Protein AF-A0A9P9SRH3-F1 (afdb_monomer)

Radius of gyration: 18.15 Å; Cα contacts (8 Å, |Δi|>4): 237; chains: 1; bounding box: 45×44×41 Å

Foldseek 3Di:
DAPDDPWDFDPDDDDDDDPVRVVVQQVVDPVDDDDQWGWGDDPFKIKIKHLDCVVVLVLRVQVCCVVQFPQDDWAWGTWHWDQDPPPRRIMIMTITGDDDDDDDDPVNLVVDDPVVVVVVVVVVVVNVVRVVPRDADVVHWADGPPFWADQQPPPVDPHPDRDGHGRGGD

Solvent-accessible surface area (backbone atoms only — not comparable to full-atom values): 10232 Å² total; per-residue (Å²): 123,59,87,71,70,74,71,37,66,45,97,73,64,75,88,77,80,51,70,69,55,49,57,51,35,50,74,72,36,81,71,64,82,88,73,91,54,51,39,27,70,58,90,65,30,30,38,39,39,25,73,55,57,64,58,50,35,50,52,47,50,46,54,48,38,62,75,67,44,84,39,89,67,66,51,69,34,35,35,40,76,47,60,37,93,87,78,63,48,66,26,38,38,40,34,25,46,49,79,88,77,79,83,88,42,73,68,57,58,67,70,45,52,75,65,55,46,50,53,51,53,50,54,53,50,49,44,53,49,41,58,70,62,48,75,80,58,87,77,58,53,52,55,43,82,92,76,29,32,39,62,50,84,45,83,92,48,97,58,94,55,98,50,70,46,63,43,41,78,112

Secondary structure (DSSP, 8-state):
-----SSEE-SS-SPPPPHHHHHHHHHH-TT--SSSSEEEEETTEEEEEESSTHHHHHHHHHHHHHHH-----PPEEEEEEEE-TTT--EEEEEEEE---S----HHHHHHS-HHHHHHHHHHHHHHHHHHHTSPPPSS-EESBGGGBPBPTT-TTS---SSS-B-PEE-

Structure (mmCIF, N/CA/C/O backbone):
data_AF-A0A9P9SRH3-F1
#
_entry.id   AF-A0A9P9SRH3-F1
#
loop_
_atom_site.group_PDB
_atom_site.id
_atom_site.type_symbol
_atom_site.label_atom_id
_atom_site.label_alt_id
_atom_site.label_comp_id
_atom_site.label_asym_id
_atom_site.label_entity_id
_atom_site.label_seq_id
_atom_site.pdbx_PDB_ins_code
_atom_site.Cartn_x
_atom_site.Cartn_y
_atom_site.Cartn_z
_atom_site.occupancy
_atom_site.B_iso_or_equiv
_atom_site.auth_seq_id
_atom_site.auth_comp_id
_atom_site.auth_asym_id
_atom_site.auth_atom_id
_atom_site.pdbx_PDB_model_num
ATOM 1 N N . TRP A 1 1 ? 14.881 -2.849 -6.475 1.00 76.00 1 TRP A N 1
ATOM 2 C CA . TRP A 1 1 ? 13.979 -2.273 -5.459 1.00 76.00 1 TRP A CA 1
ATOM 3 C C . TRP A 1 1 ? 12.591 -2.880 -5.527 1.00 76.00 1 TRP A C 1
ATOM 5 O O . TRP A 1 1 ? 12.091 -3.287 -4.488 1.00 76.00 1 TRP A O 1
ATOM 15 N N . SER A 1 2 ? 12.000 -2.980 -6.713 1.00 86.88 2 SER A N 1
ATOM 16 C CA . SER A 1 2 ? 10.796 -3.766 -6.987 1.00 86.88 2 SER A CA 1
ATOM 17 C C . SER A 1 2 ? 11.038 -4.578 -8.265 1.00 86.88 2 SER A C 1
ATOM 19 O O . SER A 1 2 ? 11.891 -4.191 -9.070 1.00 86.88 2 SER A O 1
ATOM 21 N N . THR A 1 3 ? 10.346 -5.702 -8.425 1.00 91.69 3 THR A N 1
ATOM 22 C CA . THR A 1 3 ? 10.290 -6.499 -9.665 1.00 91.69 3 THR A CA 1
ATOM 23 C C . THR A 1 3 ? 9.035 -6.206 -10.491 1.00 91.69 3 THR A C 1
ATOM 25 O O . THR A 1 3 ? 8.884 -6.735 -11.596 1.00 91.69 3 THR A O 1
ATOM 28 N N . LEU A 1 4 ? 8.161 -5.332 -9.976 1.00 94.00 4 LEU A N 1
ATOM 29 C CA . LEU A 1 4 ? 6.962 -4.861 -10.653 1.00 94.00 4 LEU A CA 1
ATOM 30 C C . LEU A 1 4 ? 7.308 -4.296 -12.036 1.00 94.00 4 LEU A C 1
ATOM 32 O O . LEU A 1 4 ? 8.142 -3.399 -12.170 1.00 94.00 4 LEU A O 1
ATOM 36 N N . GLN A 1 5 ? 6.641 -4.818 -13.062 1.00 95.06 5 GLN A N 1
ATOM 37 C CA . GLN A 1 5 ? 6.762 -4.305 -14.422 1.00 95.06 5 GLN A CA 1
ATOM 38 C C . GLN A 1 5 ? 6.013 -2.977 -14.530 1.00 95.06 5 GLN A C 1
ATOM 40 O O . GLN A 1 5 ? 4.850 -2.883 -14.139 1.00 95.06 5 GLN A O 1
ATOM 45 N N . LEU A 1 6 ? 6.694 -1.951 -15.043 1.00 95.69 6 LEU A N 1
ATOM 46 C CA . LEU A 1 6 ? 6.149 -0.605 -15.186 1.00 95.69 6 LEU A CA 1
ATOM 47 C C . LEU A 1 6 ? 6.036 -0.204 -16.668 1.00 95.69 6 LEU A C 1
ATOM 49 O O . LEU A 1 6 ? 6.948 -0.511 -17.438 1.00 95.69 6 LEU A O 1
ATOM 53 N N . PRO A 1 7 ? 4.987 0.549 -17.052 1.00 97.25 7 PRO A N 1
ATOM 54 C CA . PRO A 1 7 ? 3.862 0.952 -16.207 1.00 97.25 7 PRO A CA 1
ATOM 55 C C . PRO A 1 7 ? 2.924 -0.227 -15.899 1.00 97.25 7 PRO A C 1
ATOM 57 O O . PRO A 1 7 ? 2.744 -1.125 -16.717 1.00 97.25 7 PRO A O 1
ATOM 60 N N . TYR A 1 8 ? 2.314 -0.199 -14.718 1.00 98.00 8 TYR A N 1
ATOM 61 C CA . TYR A 1 8 ? 1.222 -1.089 -14.334 1.00 98.00 8 TYR A CA 1
ATOM 62 C C . TYR A 1 8 ? -0.100 -0.324 -14.376 1.00 98.00 8 TYR A C 1
ATOM 64 O O . TYR A 1 8 ? -0.182 0.828 -13.940 1.00 98.00 8 TYR A O 1
ATOM 72 N N . THR A 1 9 ? -1.154 -0.977 -14.855 1.00 98.00 9 THR A N 1
ATOM 73 C CA . THR A 1 9 ? -2.536 -0.499 -14.753 1.00 98.00 9 THR A CA 1
ATOM 74 C C . THR A 1 9 ? -3.443 -1.697 -14.510 1.00 98.00 9 THR A C 1
ATOM 76 O O . THR A 1 9 ? -3.313 -2.721 -15.183 1.00 98.00 9 THR A O 1
ATOM 79 N N . ALA A 1 10 ? -4.330 -1.590 -13.524 1.00 97.12 10 ALA A N 1
ATOM 80 C CA . ALA A 1 10 ? -5.283 -2.644 -13.210 1.00 97.12 10 ALA A CA 1
ATOM 81 C C . ALA A 1 10 ? -6.271 -2.857 -14.372 1.00 97.12 10 ALA A C 1
ATOM 83 O O . ALA A 1 10 ? -6.550 -1.921 -15.112 1.00 97.12 10 ALA A O 1
ATOM 84 N N . PRO A 1 11 ? -6.875 -4.047 -14.525 1.00 95.56 11 PRO A N 1
ATOM 85 C CA . PRO A 1 11 ? -7.901 -4.271 -15.549 1.00 95.56 11 PRO A CA 1
ATOM 86 C C . PRO A 1 11 ? -9.179 -3.448 -15.333 1.00 95.56 11 PRO A C 1
ATOM 88 O O . PRO A 1 11 ? -9.930 -3.188 -16.268 1.00 95.56 11 PRO A O 1
ATOM 91 N N . THR A 1 12 ? -9.466 -3.074 -14.085 1.00 95.38 12 THR A N 1
ATOM 92 C CA . THR A 1 12 ? -10.645 -2.290 -13.709 1.00 95.38 12 THR A CA 1
ATOM 93 C C . THR A 1 12 ? -10.224 -1.211 -12.729 1.00 95.38 12 THR A C 1
ATOM 95 O O . THR A 1 12 ? -9.717 -1.511 -11.650 1.00 95.38 12 THR A O 1
ATOM 98 N N . HIS A 1 13 ? -10.427 0.044 -13.114 1.00 95.69 13 HIS A N 1
ATOM 99 C CA . HIS A 1 13 ? -10.065 1.204 -12.313 1.00 95.69 13 HIS A CA 1
ATOM 100 C C . HIS A 1 13 ? -10.922 2.420 -12.708 1.00 95.69 13 HIS A C 1
ATOM 102 O O . HIS A 1 13 ? -11.406 2.486 -13.843 1.00 95.69 13 HIS A O 1
ATOM 108 N N . PRO A 1 14 ? -11.110 3.398 -11.805 1.00 95.25 14 PRO A N 1
ATOM 109 C CA . PRO A 1 14 ? -11.610 4.718 -12.182 1.00 95.25 14 PRO A CA 1
ATOM 110 C C . PRO A 1 14 ? -10.594 5.447 -13.083 1.00 95.25 14 PRO A C 1
ATOM 112 O O . PRO A 1 14 ? -9.434 5.034 -13.157 1.00 95.25 14 PRO A O 1
ATOM 115 N N . PRO A 1 15 ? -10.973 6.548 -13.756 1.00 96.06 15 PRO A N 1
ATOM 116 C CA . PRO A 1 15 ? -10.033 7.346 -14.540 1.00 96.06 15 PRO A CA 1
ATOM 117 C C . PRO A 1 15 ? -8.773 7.705 -13.739 1.00 96.06 15 PRO A C 1
ATOM 119 O O . PRO A 1 15 ? -8.866 8.260 -12.644 1.00 96.06 15 PRO A O 1
ATOM 122 N N . ILE A 1 16 ? -7.599 7.372 -14.283 1.00 97.12 16 ILE A N 1
ATOM 123 C CA . ILE A 1 16 ? -6.318 7.672 -13.637 1.00 97.12 16 ILE A CA 1
ATOM 124 C C . ILE A 1 16 ? -6.060 9.182 -13.743 1.00 97.12 16 ILE A C 1
ATOM 126 O O . ILE A 1 16 ? -6.109 9.708 -14.858 1.00 97.12 16 ILE A O 1
ATOM 130 N N . PRO A 1 17 ? -5.784 9.886 -12.628 1.00 96.69 17 PRO A N 1
ATOM 131 C CA . PRO A 1 17 ? -5.506 11.318 -12.664 1.00 96.69 17 PRO A CA 1
ATOM 132 C C . PRO A 1 17 ? -4.296 11.669 -13.539 1.00 96.69 17 PRO A C 1
ATOM 134 O O . PRO A 1 17 ? -3.288 10.958 -13.526 1.00 96.69 17 PRO A O 1
ATOM 137 N N . SER A 1 18 ? -4.373 12.790 -14.261 1.00 95.94 18 SER A N 1
ATOM 138 C CA . SER A 1 18 ? -3.239 13.329 -15.020 1.00 95.94 18 SER A CA 1
ATOM 139 C C . SER A 1 18 ? -2.177 13.932 -14.096 1.00 95.94 18 SER A C 1
ATOM 141 O O . SER A 1 18 ? -2.445 14.247 -12.933 1.00 95.94 18 SER A O 1
ATOM 143 N N . ILE A 1 19 ? -0.966 14.145 -14.616 1.00 94.94 19 ILE A N 1
ATOM 144 C CA . ILE A 1 19 ? 0.129 14.761 -13.852 1.00 94.94 19 ILE A CA 1
ATOM 145 C C . ILE A 1 19 ? -0.247 16.168 -13.386 1.00 94.94 19 ILE A C 1
ATOM 147 O O . ILE A 1 19 ? 0.001 16.515 -12.237 1.00 94.94 19 ILE A O 1
ATOM 151 N N . GLU A 1 20 ? -0.927 16.949 -14.223 1.00 93.50 20 GLU A N 1
ATOM 152 C CA . GLU A 1 20 ? -1.374 18.302 -13.889 1.00 93.50 20 GLU A CA 1
ATOM 153 C C . GLU A 1 20 ? -2.398 18.286 -12.748 1.00 93.50 20 GLU A C 1
ATOM 155 O O . GLU A 1 20 ? -2.335 19.115 -11.837 1.00 93.50 20 GLU A O 1
ATOM 160 N N . GLN A 1 21 ? -3.322 17.318 -12.763 1.00 94.56 21 GLN A N 1
ATOM 161 C CA . GLN A 1 21 ? -4.288 17.128 -11.680 1.00 94.56 21 GLN A CA 1
ATOM 162 C C . GLN A 1 21 ? -3.586 16.737 -10.376 1.00 94.56 21 GLN A C 1
ATOM 164 O O . GLN A 1 21 ? -3.935 17.254 -9.315 1.00 94.56 21 GLN A O 1
ATOM 169 N N . ILE A 1 22 ? -2.582 15.858 -10.453 1.00 93.56 22 ILE A N 1
ATOM 170 C CA . ILE A 1 22 ? -1.773 15.428 -9.305 1.00 93.56 22 ILE A CA 1
ATOM 171 C C . ILE A 1 22 ? -0.972 16.596 -8.733 1.00 93.56 22 ILE A C 1
ATOM 173 O O . ILE A 1 22 ? -0.989 16.805 -7.519 1.00 93.56 22 ILE A O 1
ATOM 177 N N . ASP A 1 23 ? -0.315 17.377 -9.586 1.00 90.56 23 ASP A N 1
ATOM 178 C CA . ASP A 1 23 ? 0.459 18.555 -9.199 1.00 90.56 23 ASP A CA 1
ATOM 179 C C . ASP A 1 23 ? -0.418 19.602 -8.514 1.00 90.56 23 ASP A C 1
ATOM 181 O O . ASP A 1 23 ? -0.028 20.154 -7.482 1.00 90.56 23 ASP A O 1
ATOM 185 N N . GLN A 1 24 ? -1.617 19.854 -9.044 1.00 90.94 24 GLN A N 1
ATOM 186 C CA . GLN A 1 24 ? -2.557 20.785 -8.430 1.00 90.94 24 GLN A CA 1
ATOM 187 C C . GLN A 1 24 ? -3.072 20.256 -7.086 1.00 90.94 24 GLN A C 1
ATOM 189 O O . GLN A 1 24 ? -2.961 20.944 -6.073 1.00 90.94 24 GLN A O 1
ATOM 194 N N . ALA A 1 25 ? -3.542 19.007 -7.038 1.00 90.69 25 ALA A N 1
ATOM 195 C CA . ALA A 1 25 ? -4.050 18.405 -5.808 1.00 90.69 25 ALA A CA 1
ATOM 196 C C . ALA A 1 25 ? -2.980 18.333 -4.709 1.00 90.69 25 ALA A C 1
ATOM 198 O O . ALA A 1 25 ? -3.282 18.508 -3.532 1.00 90.69 25 ALA A O 1
ATOM 199 N N . ASN A 1 26 ? -1.712 18.120 -5.066 1.00 86.06 26 ASN A N 1
ATOM 200 C CA . ASN A 1 26 ? -0.608 18.126 -4.113 1.00 86.06 26 ASN A CA 1
ATOM 201 C C . ASN A 1 26 ? -0.316 19.511 -3.521 1.00 86.06 26 ASN A C 1
ATOM 203 O O . ASN A 1 26 ? 0.222 19.560 -2.414 1.00 86.06 26 ASN A O 1
ATOM 207 N N . LYS A 1 27 ? -0.629 20.616 -4.209 1.00 83.62 27 LYS A N 1
ATOM 208 C CA . LYS A 1 27 ? -0.519 21.973 -3.635 1.00 83.62 27 LYS A CA 1
ATOM 209 C C . LYS A 1 27 ? -1.599 22.220 -2.584 1.00 83.62 27 LYS A C 1
ATOM 211 O O . LYS A 1 27 ? -1.314 22.834 -1.561 1.00 83.62 27 LYS A O 1
ATOM 216 N N . ASP A 1 28 ? -2.789 21.676 -2.823 1.00 77.12 28 ASP A N 1
ATOM 217 C CA . ASP A 1 28 ? -3.981 21.907 -2.002 1.00 77.12 28 ASP A CA 1
ATOM 218 C C . ASP A 1 28 ? -4.156 20.857 -0.882 1.00 77.12 28 ASP A C 1
ATOM 220 O O . ASP A 1 28 ? -4.949 21.036 0.042 1.00 77.12 28 ASP A O 1
ATOM 224 N N . SER A 1 29 ? -3.416 19.744 -0.949 1.00 68.69 29 SER A N 1
ATOM 225 C CA . SER A 1 29 ? -3.576 18.594 -0.053 1.00 68.69 29 SER A CA 1
ATOM 226 C C . SER A 1 29 ? -3.157 18.895 1.391 1.00 68.69 29 SER A C 1
ATOM 228 O O . SER A 1 29 ? -1.985 19.137 1.692 1.00 68.69 29 SER A O 1
ATOM 230 N N . SER A 1 30 ? -4.115 18.754 2.311 1.00 59.41 30 SER A N 1
ATOM 231 C CA . SER A 1 30 ? -3.888 18.708 3.760 1.00 59.41 30 SER A CA 1
ATOM 232 C C . SER A 1 30 ? -3.347 17.360 4.251 1.00 59.41 30 SER A C 1
ATOM 234 O O . SER A 1 30 ? -2.918 17.266 5.398 1.00 59.41 30 SER A O 1
ATOM 236 N N . LEU A 1 31 ? -3.294 16.326 3.396 1.00 63.38 31 LEU A N 1
ATOM 237 C CA . LEU A 1 31 ? -2.744 14.999 3.729 1.00 63.38 31 LEU A CA 1
ATOM 238 C C . LEU A 1 31 ? -1.205 15.006 3.845 1.00 63.38 31 LEU A C 1
ATOM 240 O O . LEU A 1 31 ? -0.574 13.956 3.973 1.00 63.38 31 LEU A O 1
ATOM 244 N N . ARG A 1 32 ? -0.573 16.186 3.786 1.00 53.44 32 ARG A N 1
ATOM 245 C CA . ARG A 1 32 ? 0.880 16.339 3.837 1.00 53.44 32 ARG A CA 1
ATOM 246 C C . ARG A 1 32 ? 1.439 16.230 5.266 1.00 53.44 32 ARG A C 1
ATOM 248 O O . ARG A 1 32 ? 0.999 16.927 6.175 1.00 53.44 32 ARG A O 1
ATOM 255 N N . ARG A 1 33 ? 2.570 15.506 5.341 1.00 50.81 33 ARG A N 1
ATOM 256 C CA . ARG A 1 33 ? 3.685 15.561 6.324 1.00 50.81 33 ARG A CA 1
ATOM 257 C C . ARG A 1 33 ? 3.779 14.493 7.424 1.00 50.81 33 ARG A C 1
ATOM 259 O O . ARG A 1 33 ? 4.213 14.801 8.526 1.00 50.81 33 ARG A O 1
ATOM 266 N N . PHE A 1 34 ? 3.566 13.221 7.096 1.00 44.03 34 PHE A N 1
ATOM 267 C CA . PHE A 1 34 ? 4.269 12.137 7.802 1.00 44.03 34 PHE A CA 1
ATOM 268 C C . PHE A 1 34 ? 4.899 11.178 6.779 1.00 44.03 34 PHE A C 1
ATOM 270 O O . PHE A 1 34 ? 4.272 10.212 6.358 1.00 44.03 34 PHE A O 1
ATOM 277 N N . GLY A 1 35 ? 6.129 11.473 6.330 1.00 56.59 35 GLY A N 1
ATOM 278 C CA . GLY A 1 35 ? 6.910 10.583 5.453 1.00 56.59 35 GLY A CA 1
ATOM 279 C C . GLY A 1 35 ? 7.758 11.282 4.379 1.00 56.59 35 GLY A C 1
ATOM 280 O O . GLY A 1 35 ? 7.771 12.506 4.278 1.00 56.59 35 GLY A O 1
ATOM 281 N N . PHE A 1 36 ? 8.454 10.476 3.566 1.00 64.19 36 PHE A N 1
ATOM 282 C CA . PHE A 1 36 ? 9.323 10.885 2.441 1.00 64.19 36 PHE A CA 1
ATOM 283 C C . PHE A 1 36 ? 8.581 10.959 1.086 1.00 64.19 36 PHE A C 1
ATOM 285 O O . PHE A 1 36 ? 9.176 10.787 0.019 1.00 64.19 36 PHE A O 1
ATOM 292 N N . TYR A 1 37 ? 7.262 11.136 1.115 1.00 77.81 37 TYR A N 1
ATOM 293 C CA . TYR A 1 37 ? 6.399 11.068 -0.063 1.00 77.81 37 TYR A CA 1
ATOM 294 C C . TYR A 1 37 ? 5.264 12.080 0.026 1.00 77.81 37 TYR A C 1
ATOM 296 O O . TYR A 1 37 ? 4.768 12.400 1.108 1.00 77.81 37 TYR A O 1
ATOM 304 N N . GLU A 1 38 ? 4.852 12.571 -1.136 1.00 87.69 38 GLU A N 1
ATOM 305 C CA . GLU A 1 38 ? 3.688 13.434 -1.279 1.00 87.69 38 GLU A CA 1
ATOM 306 C C . GLU A 1 38 ? 2.453 12.580 -1.528 1.00 87.69 38 GLU A C 1
ATOM 308 O O . GLU A 1 38 ? 2.506 11.603 -2.275 1.00 87.69 38 GLU A O 1
ATOM 313 N N . VAL A 1 39 ? 1.351 12.934 -0.870 1.00 90.44 39 VAL A N 1
ATOM 314 C CA . VAL A 1 39 ? 0.092 12.199 -0.956 1.00 90.44 39 VAL A CA 1
ATOM 315 C C . VAL A 1 39 ? -1.044 13.187 -1.174 1.00 90.44 39 VAL A C 1
ATOM 317 O O . VAL A 1 39 ? -1.186 14.168 -0.435 1.00 90.44 39 VAL A O 1
ATOM 320 N N . CYS A 1 40 ? -1.879 12.914 -2.167 1.00 92.19 40 CYS A N 1
ATOM 321 C CA . CYS A 1 40 ? -3.103 13.661 -2.416 1.00 92.19 40 CYS A CA 1
ATOM 322 C C . CYS A 1 40 ? -4.266 12.718 -2.722 1.00 92.19 40 CYS A C 1
ATOM 324 O O . CYS A 1 40 ? -4.082 11.551 -3.075 1.00 92.19 40 CYS A O 1
ATOM 326 N N . ARG A 1 41 ? -5.482 13.237 -2.556 1.00 92.69 41 ARG A N 1
ATOM 327 C CA . ARG A 1 41 ? -6.718 12.568 -2.956 1.00 92.69 41 ARG A CA 1
ATOM 328 C C . ARG A 1 41 ? -7.297 13.290 -4.166 1.00 92.69 41 ARG A C 1
ATOM 330 O O . ARG A 1 41 ? -7.394 14.514 -4.152 1.00 92.69 41 ARG A O 1
ATOM 337 N N . ILE A 1 42 ? -7.719 12.531 -5.174 1.00 93.69 42 ILE A N 1
ATOM 338 C CA . ILE A 1 42 ? -8.388 13.040 -6.376 1.00 93.69 42 ILE A CA 1
ATOM 339 C C . ILE A 1 42 ? -9.581 12.129 -6.659 1.00 93.69 42 ILE A C 1
ATOM 341 O O . ILE A 1 42 ? -9.407 10.985 -7.074 1.00 93.69 42 ILE A O 1
ATOM 345 N N . GLY A 1 43 ? -10.795 12.616 -6.388 1.00 92.31 43 GLY A N 1
ATOM 346 C CA . GLY A 1 43 ? -12.008 11.794 -6.448 1.00 92.31 43 GLY A CA 1
ATOM 347 C C . GLY A 1 43 ? -11.914 10.580 -5.515 1.00 92.31 43 GLY A C 1
ATOM 348 O O . GLY A 1 43 ? -11.691 10.737 -4.308 1.00 92.31 43 GLY A O 1
ATOM 349 N N . ASP A 1 44 ? -12.033 9.387 -6.097 1.00 92.94 44 ASP A N 1
ATOM 350 C CA . ASP A 1 44 ? -11.951 8.090 -5.403 1.00 92.94 44 ASP A CA 1
ATOM 351 C C . ASP A 1 44 ? -10.552 7.454 -5.481 1.00 92.94 44 ASP A C 1
ATOM 353 O O . ASP A 1 44 ? -10.370 6.266 -5.206 1.00 92.94 44 ASP A O 1
ATOM 357 N N . CYS A 1 45 ? -9.546 8.247 -5.858 1.00 95.81 45 CYS A N 1
ATOM 358 C CA . CYS A 1 45 ? -8.149 7.835 -5.893 1.00 95.81 45 CYS A CA 1
ATOM 359 C C . CYS A 1 45 ? -7.332 8.515 -4.793 1.00 95.81 45 CYS A C 1
ATOM 361 O O . CYS A 1 45 ? -7.487 9.708 -4.515 1.00 95.81 45 CYS A O 1
ATOM 363 N N . VAL A 1 46 ? -6.385 7.764 -4.242 1.00 94.69 46 VAL A N 1
ATOM 364 C CA . VAL A 1 46 ? -5.219 8.279 -3.522 1.00 94.69 46 VAL A CA 1
ATOM 365 C C . VAL A 1 46 ? -4.017 8.169 -4.445 1.00 94.69 46 VAL A C 1
ATOM 367 O O . VAL A 1 46 ? -3.787 7.120 -5.043 1.00 94.69 46 VAL A O 1
ATOM 370 N N . VAL A 1 47 ? -3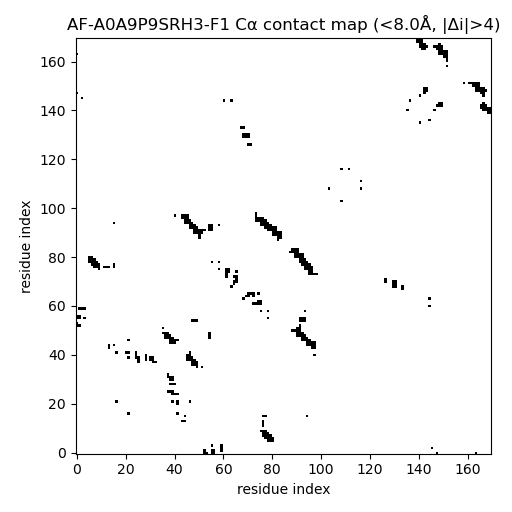.243 9.245 -4.550 1.00 95.00 47 VAL A N 1
ATOM 371 C CA . VAL A 1 47 ? -2.005 9.271 -5.327 1.00 95.00 47 VAL A CA 1
ATOM 372 C C . VAL A 1 47 ? -0.837 9.530 -4.394 1.00 95.00 47 VAL A C 1
ATOM 374 O O . VAL A 1 47 ? -0.842 10.512 -3.653 1.00 95.00 47 VAL A O 1
ATOM 377 N N . LYS A 1 48 ? 0.170 8.656 -4.446 1.00 94.25 48 LYS A N 1
ATOM 378 C CA . LYS A 1 48 ? 1.457 8.828 -3.770 1.00 94.25 48 LYS A CA 1
ATOM 379 C C . LYS A 1 48 ? 2.550 9.115 -4.793 1.00 94.25 48 LYS A C 1
ATOM 381 O O . LYS A 1 48 ? 2.626 8.418 -5.804 1.00 94.25 48 LYS A O 1
ATOM 386 N N . ARG A 1 49 ? 3.411 10.092 -4.498 1.00 92.38 49 ARG A N 1
ATOM 387 C CA . ARG A 1 49 ? 4.565 10.491 -5.317 1.00 92.38 49 ARG A CA 1
ATOM 388 C C . ARG A 1 49 ? 5.862 10.502 -4.505 1.00 92.38 49 ARG A C 1
ATOM 390 O O . ARG A 1 49 ? 5.885 11.033 -3.393 1.00 92.38 49 ARG A O 1
ATOM 397 N N . SER A 1 50 ? 6.936 9.928 -5.055 1.00 90.00 50 SER A N 1
ATOM 398 C CA . SER A 1 50 ? 8.289 10.001 -4.482 1.00 90.00 50 SER A CA 1
ATOM 399 C C . SER A 1 50 ? 9.383 9.600 -5.467 1.00 90.00 50 SER A C 1
ATOM 401 O O . SER A 1 50 ? 9.241 8.636 -6.223 1.00 90.00 50 SER A O 1
ATOM 403 N N . SER A 1 51 ? 10.540 10.244 -5.345 1.00 89.12 51 SER A N 1
ATOM 404 C CA . SER A 1 51 ? 11.781 9.838 -6.007 1.00 89.12 51 SER A CA 1
ATOM 405 C C . SER A 1 51 ? 12.351 8.547 -5.417 1.00 89.12 51 SER A C 1
ATOM 407 O O . SER A 1 51 ? 13.177 7.889 -6.047 1.00 89.12 51 SER A O 1
ATOM 409 N N . HIS A 1 52 ? 11.893 8.140 -4.229 1.00 87.31 52 HIS A N 1
ATOM 410 C CA . HIS A 1 52 ? 12.284 6.883 -3.608 1.00 87.31 52 HIS A CA 1
ATOM 411 C C . HIS A 1 52 ? 11.440 5.709 -4.115 1.00 87.31 52 HIS A C 1
ATOM 413 O O . HIS A 1 52 ? 10.214 5.761 -4.190 1.00 87.31 52 HIS A O 1
ATOM 419 N N . GLU A 1 53 ? 12.107 4.583 -4.346 1.00 88.38 53 GLU A N 1
ATOM 420 C CA . GLU A 1 53 ? 11.506 3.339 -4.844 1.00 88.38 53 GLU A CA 1
ATOM 421 C C . GLU A 1 53 ? 10.615 2.623 -3.802 1.00 88.38 53 GLU A C 1
ATOM 423 O O . GLU A 1 53 ? 10.025 1.580 -4.086 1.00 88.38 53 GLU A O 1
ATOM 428 N N . VAL A 1 54 ? 10.499 3.167 -2.582 1.00 87.06 54 VAL A N 1
ATOM 429 C CA . VAL A 1 54 ? 9.657 2.618 -1.502 1.00 87.06 54 VAL A CA 1
ATOM 430 C C . VAL A 1 54 ? 8.185 2.531 -1.908 1.00 87.06 54 VAL A C 1
ATOM 432 O O . VAL A 1 54 ? 7.507 1.579 -1.533 1.00 87.06 54 VAL A O 1
ATOM 435 N N . ILE A 1 55 ? 7.712 3.463 -2.742 1.00 91.50 55 ILE A N 1
ATOM 436 C CA . ILE A 1 55 ? 6.349 3.437 -3.283 1.00 91.50 55 ILE A CA 1
ATOM 437 C C . ILE A 1 55 ? 6.153 2.244 -4.226 1.00 91.50 55 ILE A C 1
ATOM 439 O O . ILE A 1 55 ? 5.095 1.619 -4.217 1.00 91.50 55 ILE A O 1
ATOM 443 N N . LEU A 1 56 ? 7.177 1.876 -5.005 1.00 94.38 56 LEU A N 1
ATOM 444 C CA . LEU A 1 56 ? 7.094 0.700 -5.873 1.00 94.38 56 LEU A CA 1
ATOM 445 C C . LEU A 1 56 ? 7.066 -0.598 -5.067 1.00 94.38 56 LEU A C 1
ATOM 447 O O . LEU A 1 56 ? 6.378 -1.539 -5.451 1.00 94.38 56 LEU A O 1
ATOM 451 N N . GLN A 1 57 ? 7.807 -0.654 -3.955 1.00 92.81 57 GLN A N 1
ATOM 452 C CA . GLN A 1 57 ? 7.721 -1.774 -3.016 1.00 92.81 57 GLN A CA 1
ATOM 453 C C . GLN A 1 57 ? 6.329 -1.852 -2.379 1.00 92.81 57 GLN A C 1
ATOM 455 O O . GLN A 1 57 ? 5.788 -2.944 -2.236 1.00 92.81 57 GLN A O 1
ATOM 460 N N . GLU A 1 58 ? 5.756 -0.716 -1.973 1.00 94.12 58 GLU A N 1
ATOM 461 C CA . GLU A 1 58 ? 4.407 -0.678 -1.408 1.00 94.12 58 GLU A CA 1
ATOM 462 C C . GLU A 1 58 ? 3.382 -1.241 -2.399 1.00 94.12 58 GLU A C 1
ATOM 464 O O . GLU A 1 58 ? 2.626 -2.147 -2.048 1.00 94.12 58 GLU A O 1
ATOM 469 N N . ALA A 1 59 ? 3.421 -0.782 -3.651 1.00 96.62 59 ALA A N 1
ATOM 470 C CA . ALA A 1 59 ? 2.532 -1.270 -4.696 1.00 96.62 59 ALA A CA 1
ATOM 471 C C . ALA A 1 59 ? 2.704 -2.775 -4.963 1.00 96.62 59 ALA A C 1
ATOM 473 O O . ALA A 1 59 ? 1.719 -3.503 -5.067 1.00 96.62 59 ALA A O 1
ATOM 474 N N . GLU A 1 60 ? 3.951 -3.254 -5.032 1.00 96.44 60 GLU A N 1
ATOM 475 C CA . GLU A 1 60 ? 4.267 -4.674 -5.229 1.00 96.44 60 GLU A CA 1
ATOM 476 C C . GLU A 1 60 ? 3.704 -5.540 -4.091 1.00 96.44 60 GLU A C 1
ATOM 478 O O . GLU A 1 60 ? 3.105 -6.585 -4.341 1.00 96.44 60 GLU A O 1
ATOM 483 N N . ASN A 1 61 ? 3.832 -5.075 -2.845 1.00 95.44 61 ASN A N 1
ATOM 484 C CA . ASN A 1 61 ? 3.281 -5.753 -1.675 1.00 95.44 61 ASN A CA 1
ATOM 485 C C . ASN A 1 61 ? 1.749 -5.792 -1.701 1.00 95.44 61 ASN A C 1
ATOM 487 O O . ASN A 1 61 ? 1.164 -6.828 -1.394 1.00 95.44 61 ASN A O 1
ATOM 491 N N . MET A 1 62 ? 1.096 -4.684 -2.061 1.00 96.88 62 MET A N 1
ATOM 492 C CA . MET A 1 62 ? -0.366 -4.619 -2.137 1.00 96.88 62 MET A CA 1
ATOM 493 C C . MET A 1 62 ? -0.916 -5.562 -3.212 1.00 96.88 62 MET A C 1
ATOM 495 O O . MET A 1 62 ? -1.840 -6.318 -2.925 1.00 96.88 62 MET A O 1
ATOM 499 N N . LEU A 1 63 ? -0.300 -5.582 -4.400 1.00 96.62 63 LEU A N 1
ATOM 500 C CA . LEU A 1 63 ? -0.660 -6.506 -5.482 1.00 96.62 63 LEU A CA 1
ATOM 501 C C . LEU A 1 63 ? -0.439 -7.970 -5.086 1.00 96.62 63 LEU A C 1
ATOM 503 O O . LEU A 1 63 ? -1.272 -8.827 -5.372 1.00 96.62 63 LEU A O 1
ATOM 507 N N . PHE A 1 64 ? 0.666 -8.266 -4.397 1.00 95.69 64 PHE A N 1
ATOM 508 C CA . PHE A 1 64 ? 0.926 -9.610 -3.891 1.00 95.69 64 PHE A CA 1
ATOM 509 C C . PHE A 1 64 ? -0.136 -10.050 -2.875 1.00 95.69 64 PHE A C 1
ATOM 511 O O . PHE A 1 64 ? -0.644 -11.166 -2.977 1.00 95.69 64 PHE A O 1
ATOM 518 N N . LEU A 1 65 ? -0.488 -9.188 -1.915 1.00 96.06 65 LEU A N 1
ATOM 519 C CA . LEU A 1 65 ? -1.500 -9.494 -0.901 1.00 96.06 65 LEU A CA 1
ATOM 520 C C . LEU A 1 65 ? -2.888 -9.688 -1.513 1.00 96.06 65 LEU A C 1
ATOM 522 O O . LEU A 1 65 ? -3.582 -10.614 -1.101 1.00 96.06 65 LEU A O 1
ATOM 526 N N . GLU A 1 66 ? -3.266 -8.880 -2.503 1.00 94.88 66 GLU A N 1
ATOM 527 C CA . GLU A 1 66 ? -4.540 -9.018 -3.219 1.00 94.88 66 GLU A CA 1
ATOM 528 C C . GLU A 1 66 ? -4.648 -10.374 -3.938 1.00 94.88 66 GLU A C 1
ATOM 530 O O . GLU A 1 66 ? -5.709 -10.992 -3.953 1.00 94.88 66 GLU A O 1
ATOM 535 N N . GLN A 1 67 ? -3.542 -10.870 -4.498 1.00 93.25 67 GLN A N 1
ATOM 536 C CA . GLN A 1 67 ? -3.516 -12.135 -5.240 1.00 93.25 67 GLN A CA 1
ATOM 537 C C . GLN A 1 67 ? -3.370 -13.375 -4.350 1.00 93.25 67 GLN A C 1
ATOM 539 O O . GLN A 1 67 ? -3.831 -14.452 -4.722 1.00 93.25 67 GLN A O 1
ATOM 544 N N . ASN A 1 68 ? -2.696 -13.249 -3.203 1.00 94.19 68 ASN A N 1
ATOM 545 C CA . ASN A 1 68 ? -2.230 -14.396 -2.412 1.00 94.19 68 ASN A CA 1
ATOM 546 C C . ASN A 1 68 ? -2.795 -14.435 -0.986 1.00 94.19 68 ASN A C 1
ATOM 548 O O . ASN A 1 68 ? -2.395 -15.282 -0.188 1.00 94.19 68 ASN A O 1
ATOM 552 N N . SER A 1 69 ? -3.694 -13.521 -0.626 1.00 94.88 69 SER A N 1
ATOM 553 C CA . SER A 1 69 ? -4.275 -13.461 0.714 1.00 94.88 69 SER A CA 1
ATOM 554 C C . SER A 1 69 ? -5.721 -12.966 0.686 1.00 94.88 69 SER A C 1
ATOM 556 O O . SER A 1 69 ? -6.229 -12.524 -0.337 1.00 94.88 69 SER A O 1
ATOM 558 N N . GLN A 1 70 ? -6.385 -13.031 1.838 1.00 95.19 70 GLN A N 1
ATOM 559 C CA . GLN A 1 70 ? -7.703 -12.422 2.051 1.00 95.19 70 GLN A CA 1
ATOM 560 C C . GLN A 1 70 ? -7.614 -11.099 2.827 1.00 95.19 70 GLN A C 1
ATOM 562 O O . GLN A 1 70 ? -8.632 -10.582 3.288 1.00 95.19 70 GLN A O 1
ATOM 567 N N . VAL A 1 71 ? -6.399 -10.572 3.026 1.00 95.38 71 VAL A N 1
ATOM 568 C CA . VAL A 1 71 ? -6.197 -9.292 3.709 1.00 95.38 71 VAL A CA 1
ATOM 569 C C . VAL A 1 71 ? -6.849 -8.195 2.881 1.00 95.38 71 VAL A C 1
ATOM 571 O O . VAL A 1 71 ? -6.621 -8.091 1.679 1.00 95.38 71 VAL A O 1
ATOM 574 N N . GLN A 1 72 ? -7.646 -7.358 3.535 1.00 92.62 72 GLN A N 1
ATOM 575 C CA . GLN A 1 72 ? -8.243 -6.199 2.893 1.00 92.62 72 GLN A CA 1
ATOM 576 C C . GLN A 1 72 ? -7.184 -5.107 2.758 1.00 92.62 72 GLN A C 1
ATOM 578 O O . GLN A 1 72 ? -6.777 -4.481 3.737 1.00 92.62 72 GLN A O 1
ATOM 583 N N . THR A 1 73 ? -6.732 -4.888 1.530 1.00 93.88 73 THR A N 1
ATOM 584 C CA . THR A 1 73 ? -5.868 -3.776 1.140 1.00 93.88 73 THR A CA 1
ATOM 585 C C . THR A 1 73 ? -6.624 -2.864 0.178 1.00 93.88 73 THR A C 1
ATOM 587 O O . THR A 1 73 ? -7.582 -3.285 -0.469 1.00 93.88 73 THR A O 1
ATOM 590 N N . ALA A 1 74 ? -6.209 -1.598 0.084 1.00 95.69 74 ALA A N 1
ATOM 591 C CA . ALA A 1 74 ? -6.679 -0.737 -0.998 1.00 95.69 74 ALA A CA 1
ATOM 592 C C . ALA A 1 74 ? -6.269 -1.344 -2.348 1.00 95.69 74 ALA A C 1
ATOM 594 O O . ALA A 1 74 ? -5.166 -1.881 -2.478 1.00 95.69 74 ALA A O 1
ATOM 595 N N . LYS A 1 75 ? -7.120 -1.226 -3.366 1.00 97.38 75 LYS A N 1
ATOM 596 C CA . LYS A 1 75 ? -6.763 -1.688 -4.713 1.00 97.38 75 LYS A CA 1
ATOM 597 C C . LYS A 1 75 ? -5.718 -0.785 -5.349 1.00 97.38 75 LYS A C 1
ATOM 599 O O . LYS A 1 75 ? -5.820 0.439 -5.276 1.00 97.38 75 LYS A O 1
ATOM 604 N N . VAL A 1 76 ? -4.728 -1.374 -6.014 1.00 98.25 76 VAL A N 1
ATOM 605 C CA . VAL A 1 76 ? -3.755 -0.626 -6.822 1.00 98.25 76 VAL A CA 1
ATOM 606 C C . VAL A 1 76 ? -4.327 -0.442 -8.222 1.00 98.25 76 VAL A C 1
ATOM 608 O O . VAL A 1 76 ? -4.543 -1.419 -8.931 1.00 98.25 76 VAL A O 1
ATOM 611 N N . TYR A 1 77 ? -4.542 0.804 -8.640 1.00 98.50 77 TYR A N 1
ATOM 612 C CA . TYR A 1 77 ? -5.086 1.132 -9.958 1.00 98.50 77 TYR A CA 1
ATOM 613 C C . TYR A 1 77 ? -4.004 1.368 -11.003 1.00 98.50 77 TYR A C 1
ATOM 615 O O . TYR A 1 77 ? -4.125 0.872 -12.119 1.00 98.50 77 TYR A O 1
ATOM 623 N N . ALA A 1 78 ? -2.940 2.094 -10.658 1.00 98.50 78 ALA A N 1
ATOM 624 C CA . ALA A 1 78 ? -1.824 2.324 -11.566 1.00 98.50 78 ALA A CA 1
ATOM 625 C C . ALA A 1 78 ? -0.511 2.545 -10.816 1.00 98.50 78 ALA A C 1
ATOM 627 O O . ALA A 1 78 ? -0.493 3.084 -9.709 1.00 98.50 78 ALA A O 1
ATOM 628 N N . VAL A 1 79 ? 0.594 2.155 -11.450 1.00 98.44 79 VAL A N 1
ATOM 629 C CA . VAL A 1 79 ? 1.951 2.439 -10.975 1.00 98.44 79 VAL A CA 1
ATOM 630 C C . VAL A 1 79 ? 2.806 2.816 -12.168 1.00 98.44 79 VAL A C 1
ATOM 632 O O . VAL A 1 79 ? 2.852 2.085 -13.156 1.00 98.44 79 VAL A O 1
ATOM 635 N N . PHE A 1 80 ? 3.485 3.954 -12.108 1.00 97.75 80 PHE A N 1
ATOM 636 C CA . PHE A 1 80 ? 4.281 4.435 -13.233 1.00 97.75 80 PHE A CA 1
ATOM 637 C C . PHE A 1 80 ? 5.374 5.401 -12.782 1.00 97.75 80 PHE A C 1
ATOM 639 O O . PHE A 1 80 ? 5.447 5.809 -11.622 1.00 97.75 80 PHE A O 1
ATOM 646 N N . ARG A 1 81 ? 6.245 5.750 -13.727 1.00 96.81 81 ARG A N 1
ATOM 647 C CA . ARG A 1 81 ? 7.291 6.755 -13.559 1.00 96.81 81 ARG A CA 1
ATOM 648 C C . ARG A 1 81 ? 7.019 7.926 -14.476 1.00 96.81 81 ARG A C 1
ATOM 650 O O . ARG A 1 81 ? 6.661 7.722 -15.633 1.00 96.81 81 ARG A O 1
ATOM 657 N N . HIS A 1 82 ? 7.220 9.131 -13.968 1.00 95.88 82 HIS A N 1
ATOM 658 C CA . HIS A 1 82 ? 7.087 10.342 -14.764 1.00 95.88 82 HIS A CA 1
ATOM 659 C C . HIS A 1 82 ? 8.110 11.387 -14.301 1.00 95.88 82 HIS A C 1
ATOM 661 O O . HIS A 1 82 ? 8.326 11.508 -13.092 1.00 95.88 82 HIS A O 1
ATOM 667 N N . PRO A 1 83 ? 8.751 12.138 -15.216 1.00 94.31 83 PRO A N 1
ATOM 668 C CA . PRO A 1 83 ? 9.589 13.268 -14.836 1.00 94.31 83 PRO A CA 1
ATOM 669 C C . PRO A 1 83 ? 8.782 14.312 -14.054 1.00 94.31 83 PRO A C 1
ATOM 671 O O . PRO A 1 83 ? 7.692 14.701 -14.470 1.00 94.31 83 PRO A O 1
ATOM 674 N N . ASP A 1 84 ? 9.302 14.776 -12.928 1.00 87.50 84 ASP A N 1
ATOM 675 C CA . ASP A 1 84 ? 8.745 15.916 -12.212 1.00 87.50 84 ASP A CA 1
ATOM 676 C C . ASP A 1 84 ? 8.795 17.169 -13.094 1.00 87.50 84 ASP A C 1
ATOM 678 O O . ASP A 1 84 ? 9.816 17.467 -13.719 1.00 87.50 84 ASP A O 1
ATOM 682 N N . THR A 1 85 ? 7.691 17.913 -13.128 1.00 82.19 85 THR A N 1
ATOM 683 C CA . THR A 1 85 ? 7.508 19.065 -14.018 1.00 82.19 85 THR A CA 1
ATOM 684 C C . THR A 1 85 ? 8.462 20.220 -13.703 1.00 82.19 85 THR A C 1
ATOM 686 O O . THR A 1 85 ? 8.794 20.992 -14.600 1.00 82.19 85 THR A O 1
ATOM 689 N N . ASN A 1 86 ? 8.951 20.327 -12.461 1.00 82.50 86 ASN A N 1
ATOM 690 C CA . ASN A 1 86 ? 9.813 21.427 -12.021 1.00 82.50 86 ASN A CA 1
ATOM 691 C C . ASN A 1 86 ? 11.301 21.061 -12.038 1.00 82.50 86 ASN A C 1
ATOM 693 O O . ASN A 1 86 ? 12.147 21.889 -12.366 1.00 82.50 86 ASN A O 1
ATOM 697 N N . THR A 1 87 ? 11.634 19.832 -11.647 1.00 86.50 87 THR A N 1
ATOM 698 C CA . THR A 1 87 ? 13.020 19.386 -11.448 1.00 86.50 87 THR A CA 1
ATOM 699 C C . THR A 1 87 ? 13.534 18.477 -12.560 1.00 86.50 87 THR A C 1
ATOM 701 O O . THR A 1 87 ? 14.742 18.256 -12.644 1.00 86.50 87 THR A O 1
ATOM 704 N N . GLY A 1 88 ? 12.647 17.915 -13.389 1.00 88.88 88 GLY A N 1
ATOM 705 C CA . GLY A 1 88 ? 12.984 16.941 -14.432 1.00 88.88 88 GLY A CA 1
ATOM 706 C C . GLY A 1 88 ? 13.441 15.576 -13.904 1.00 88.88 88 GLY A C 1
ATOM 707 O O . GLY A 1 88 ? 13.778 14.693 -14.694 1.00 88.88 88 GLY A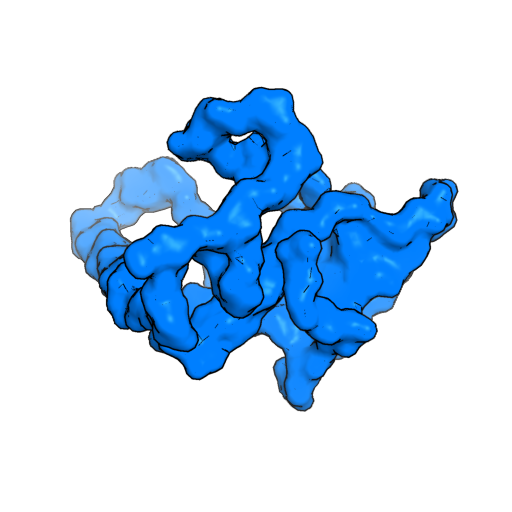 O 1
ATOM 708 N N . LYS A 1 89 ? 13.472 15.374 -12.580 1.00 91.06 89 LYS A N 1
ATOM 709 C CA . LYS A 1 89 ? 13.850 14.097 -11.965 1.00 91.06 89 LYS A CA 1
ATOM 710 C C . LYS A 1 89 ? 12.735 13.079 -12.139 1.00 91.06 89 LYS A C 1
ATOM 712 O O . LYS A 1 89 ? 11.564 13.425 -12.092 1.00 91.06 89 LYS A O 1
ATOM 717 N N . ILE A 1 90 ? 13.096 11.813 -12.323 1.00 94.56 90 ILE A N 1
ATOM 718 C CA . ILE A 1 90 ? 12.105 10.742 -12.411 1.00 94.56 90 ILE A CA 1
ATOM 719 C C . ILE A 1 90 ? 11.485 10.503 -11.034 1.00 94.56 90 ILE A C 1
ATOM 721 O O . ILE A 1 90 ? 12.183 10.145 -10.088 1.00 94.56 90 ILE A O 1
ATOM 725 N N . GLU A 1 91 ? 10.169 10.658 -10.960 1.00 94.62 91 GLU A N 1
ATOM 726 C CA . GLU A 1 91 ? 9.359 10.374 -9.781 1.00 94.62 91 GLU A CA 1
ATOM 727 C C . GLU A 1 91 ? 8.553 9.090 -9.999 1.00 94.62 91 GLU A C 1
ATOM 729 O O . GLU A 1 91 ? 8.133 8.776 -11.118 1.00 94.62 91 GLU A O 1
ATOM 734 N N . ASN A 1 92 ? 8.325 8.348 -8.917 1.00 95.50 92 ASN A N 1
ATOM 735 C CA . ASN A 1 92 ? 7.463 7.172 -8.899 1.00 95.50 92 ASN A CA 1
ATOM 736 C C . ASN A 1 92 ? 6.066 7.563 -8.418 1.00 95.50 92 ASN A C 1
ATOM 738 O O . ASN A 1 92 ? 5.930 8.307 -7.445 1.00 95.50 92 ASN A O 1
ATOM 742 N N . TYR A 1 93 ? 5.047 7.008 -9.068 1.00 96.62 93 TYR A N 1
ATOM 743 C CA . TYR A 1 93 ? 3.642 7.262 -8.782 1.00 96.62 93 TYR A CA 1
ATOM 744 C C . TYR A 1 93 ? 2.931 5.953 -8.464 1.00 96.62 93 TYR A C 1
ATOM 746 O O . TYR A 1 93 ? 3.070 4.977 -9.203 1.00 96.62 93 TYR A O 1
ATOM 754 N N . LEU A 1 94 ? 2.146 5.955 -7.390 1.00 97.50 94 LEU A N 1
ATOM 755 C CA . LEU A 1 94 ? 1.184 4.908 -7.050 1.00 97.50 94 LEU A CA 1
ATOM 756 C C . LEU A 1 94 ? -0.196 5.547 -6.959 1.00 97.50 94 LEU A C 1
ATOM 758 O O . LEU A 1 94 ? -0.410 6.439 -6.140 1.00 97.50 94 LEU A O 1
ATOM 762 N N . VAL A 1 95 ? -1.118 5.071 -7.788 1.00 97.94 95 VAL A N 1
ATOM 763 C CA . VAL A 1 95 ? -2.535 5.428 -7.758 1.00 97.94 95 VAL A CA 1
ATOM 764 C C . VAL A 1 95 ? -3.299 4.236 -7.202 1.00 97.94 95 VAL A C 1
ATOM 766 O O . VAL A 1 95 ? -3.251 3.146 -7.775 1.00 97.94 95 VAL A O 1
ATOM 769 N N . SER A 1 96 ? -3.994 4.434 -6.089 1.00 97.94 96 SER A N 1
ATOM 770 C CA . SER A 1 96 ? -4.765 3.393 -5.414 1.00 97.94 96 SER A CA 1
ATOM 771 C C . SER A 1 96 ? -6.159 3.874 -5.037 1.00 97.94 96 SER A C 1
ATOM 773 O O . SER A 1 96 ? -6.461 5.066 -5.070 1.00 97.94 96 SER A O 1
ATOM 775 N N . GLU A 1 97 ? -7.002 2.934 -4.636 1.00 97.50 97 GLU A N 1
ATOM 776 C CA . GLU A 1 97 ? -8.324 3.189 -4.078 1.00 97.50 97 GLU A CA 1
ATOM 777 C C . GLU A 1 97 ? -8.260 4.110 -2.856 1.00 97.50 97 GLU A C 1
ATOM 779 O O . GLU A 1 97 ? -7.419 3.948 -1.965 1.00 97.50 97 GLU A O 1
ATOM 784 N N . TYR A 1 98 ? -9.176 5.075 -2.807 1.00 94.94 98 TYR A N 1
ATOM 785 C CA . TYR A 1 98 ? -9.488 5.788 -1.581 1.00 94.94 98 TYR A CA 1
ATOM 786 C C . TYR A 1 98 ? -10.472 4.972 -0.738 1.00 94.94 98 TYR A C 1
ATOM 788 O O . TYR A 1 98 ? -11.620 4.766 -1.124 1.00 94.94 98 TYR A O 1
ATOM 796 N N . ILE A 1 99 ? -10.031 4.541 0.444 1.00 92.94 99 ILE A N 1
ATOM 797 C CA . ILE A 1 99 ? -10.908 3.878 1.410 1.00 92.94 99 ILE A CA 1
ATOM 798 C C . ILE A 1 99 ? -11.711 4.950 2.147 1.00 92.94 99 ILE A C 1
ATOM 800 O O . ILE A 1 99 ? -11.151 5.776 2.871 1.00 92.94 99 ILE A O 1
ATOM 804 N N . HIS A 1 100 ? -13.032 4.921 1.983 1.00 91.69 100 HIS A N 1
ATOM 805 C CA . HIS A 1 100 ? -13.929 5.801 2.721 1.00 91.69 100 HIS A CA 1
ATOM 806 C C . HIS A 1 100 ? -13.938 5.452 4.209 1.00 91.69 100 HIS A C 1
ATOM 808 O O . HIS A 1 100 ? -14.221 4.320 4.600 1.00 91.69 100 HIS A O 1
ATOM 814 N N . GLY A 1 101 ? -13.679 6.455 5.039 1.00 89.44 101 GLY A N 1
ATOM 815 C CA . GLY A 1 101 ? -13.718 6.330 6.485 1.00 89.44 101 GLY A CA 1
ATOM 816 C C . GLY A 1 101 ? -12.933 7.440 7.162 1.00 89.44 101 GLY A C 1
ATOM 817 O O . GLY A 1 101 ? -12.263 8.245 6.511 1.00 89.44 101 GLY A O 1
ATOM 818 N N . GLU A 1 102 ? -13.024 7.469 8.483 1.00 88.12 102 GLU A N 1
ATOM 819 C CA . GLU A 1 102 ? -12.216 8.343 9.322 1.00 88.12 102 GLU A CA 1
ATOM 820 C C . GLU A 1 102 ? -10.991 7.575 9.819 1.00 88.12 102 GLU A C 1
ATOM 822 O O . GLU A 1 102 ? -11.072 6.397 10.181 1.00 88.12 102 GLU A O 1
ATOM 827 N N . THR A 1 103 ? -9.837 8.240 9.840 1.00 88.81 103 THR A N 1
ATOM 828 C CA . THR A 1 103 ? -8.639 7.682 10.466 1.00 88.81 103 THR A CA 1
ATOM 829 C C . THR A 1 103 ? -8.913 7.475 11.951 1.00 88.81 103 THR A C 1
ATOM 831 O O . THR A 1 103 ? -9.289 8.414 12.650 1.00 88.81 103 THR A O 1
ATOM 834 N N . MET A 1 104 ? -8.693 6.258 12.448 1.00 92.38 104 MET A N 1
ATOM 835 C CA . MET A 1 104 ? -8.838 5.961 13.871 1.00 92.38 104 MET A CA 1
ATOM 836 C C . MET A 1 104 ? -7.770 6.711 14.680 1.00 92.38 104 MET A C 1
ATOM 838 O O . MET A 1 104 ? -6.597 6.340 14.641 1.00 92.38 104 MET A O 1
ATOM 842 N N . THR A 1 105 ? -8.169 7.758 15.404 1.00 93.56 105 THR A N 1
ATOM 843 C CA . THR A 1 105 ? -7.300 8.476 16.352 1.00 93.56 105 THR A CA 1
ATOM 844 C C . THR A 1 105 ? -7.481 7.950 17.773 1.00 93.56 105 THR A C 1
ATOM 846 O O . THR A 1 105 ? -8.415 7.199 18.063 1.00 93.56 105 THR A O 1
ATOM 849 N N . GLU A 1 106 ? -6.593 8.346 18.685 1.00 94.69 106 GLU A N 1
ATOM 850 C CA . GLU A 1 106 ? -6.711 7.982 20.098 1.00 94.69 106 GLU A CA 1
ATOM 851 C C . GLU A 1 106 ? -7.997 8.549 20.722 1.00 94.69 106 GLU A C 1
ATOM 853 O O . GLU A 1 106 ? -8.680 7.856 21.477 1.00 94.69 106 GLU A O 1
ATOM 858 N N . GLU A 1 107 ? -8.359 9.786 20.384 1.00 96.25 107 GLU A N 1
ATOM 859 C CA . GLU A 1 107 ? -9.577 10.448 20.852 1.00 96.25 107 GLU A CA 1
ATOM 860 C C . GLU A 1 107 ? -10.825 9.744 20.324 1.00 96.25 107 GLU A C 1
ATOM 862 O O . GLU A 1 107 ? -11.745 9.483 21.102 1.00 96.25 107 GLU A O 1
ATOM 867 N N . LEU A 1 108 ? -10.836 9.388 19.031 1.00 95.00 108 LEU A N 1
ATOM 868 C CA . LEU A 1 108 ? -11.935 8.635 18.432 1.00 95.00 108 LEU A CA 1
ATOM 869 C C . LEU A 1 108 ? -12.065 7.269 19.103 1.00 95.00 108 LEU A C 1
ATOM 871 O O . LEU A 1 108 ? -13.143 6.903 19.552 1.00 95.00 108 LEU A O 1
ATOM 875 N N . PHE A 1 109 ? -10.963 6.539 19.271 1.00 95.75 109 PHE A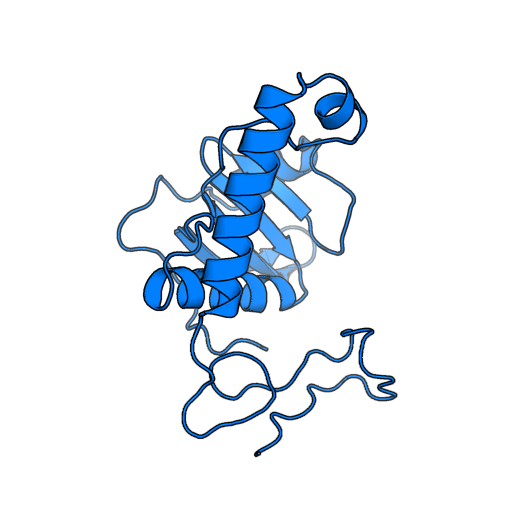 N 1
ATOM 876 C CA . PHE A 1 109 ? -10.996 5.239 19.934 1.00 95.75 109 PHE A CA 1
ATOM 877 C C . PHE A 1 109 ? -11.503 5.329 21.384 1.00 95.75 109 PHE A C 1
ATOM 879 O O . PHE A 1 109 ? -12.241 4.452 21.834 1.00 95.75 109 PHE A O 1
ATOM 886 N N . LYS A 1 110 ? -11.142 6.388 22.123 1.00 96.25 110 LYS A N 1
ATOM 887 C CA . LYS A 1 110 ? -11.618 6.629 23.497 1.00 96.25 110 LYS A CA 1
ATOM 888 C C . LYS A 1 110 ? -13.091 7.028 23.569 1.00 96.25 110 LYS A C 1
ATOM 890 O O . LYS A 1 110 ? -13.718 6.744 24.588 1.00 96.25 110 LYS A O 1
ATOM 895 N N . SER A 1 111 ? -13.630 7.678 22.537 1.00 97.06 111 SER A N 1
ATOM 896 C CA . SER A 1 111 ? -15.038 8.086 22.494 1.00 97.06 111 SER A CA 1
ATOM 897 C C . SER A 1 111 ? -15.988 6.936 22.139 1.00 97.06 111 SER A C 1
ATOM 899 O O . SER A 1 111 ? -17.179 7.016 22.439 1.00 97.06 111 SER A O 1
ATOM 901 N N . LEU A 1 112 ? -15.470 5.846 21.560 1.00 96.75 112 LEU A N 1
ATOM 902 C CA . LEU A 1 112 ? -16.243 4.647 21.242 1.00 96.75 112 LEU A CA 1
ATOM 903 C C . LEU A 1 112 ? -16.801 3.948 22.492 1.00 96.75 112 LEU A C 1
ATOM 905 O O . LEU A 1 112 ? -16.153 3.837 23.541 1.00 96.75 112 LEU A O 1
ATOM 909 N N . SER A 1 113 ? -17.989 3.357 22.342 1.00 98.00 113 SER A N 1
ATOM 910 C CA . SER A 1 113 ? -18.568 2.489 23.367 1.00 98.00 113 SER A CA 1
ATOM 911 C C . SER A 1 113 ? -17.687 1.253 23.621 1.00 98.00 113 SER A C 1
ATOM 913 O O . SER A 1 113 ? -16.787 0.912 22.848 1.00 98.00 113 SER A O 1
ATOM 915 N N . VAL A 1 114 ? -17.911 0.546 24.733 1.00 97.56 114 VAL A N 1
ATOM 916 C CA . VAL A 1 114 ? -17.208 -0.728 24.998 1.00 97.56 114 VAL A CA 1
ATOM 917 C C . VAL A 1 114 ? -17.479 -1.743 23.879 1.00 97.56 114 VAL A C 1
ATOM 919 O O . VAL A 1 114 ? -16.555 -2.419 23.427 1.00 97.56 114 VAL A O 1
ATOM 922 N N . THR A 1 115 ? -18.722 -1.805 23.396 1.00 98.25 115 THR A N 1
ATOM 923 C CA . THR A 1 115 ? -19.140 -2.703 22.314 1.00 98.25 115 THR A CA 1
ATOM 924 C C . THR A 1 115 ? -18.434 -2.370 21.001 1.00 98.25 115 THR A C 1
ATOM 926 O O . THR A 1 115 ? -17.855 -3.260 20.381 1.00 98.25 115 THR A O 1
ATOM 929 N N . ASP A 1 116 ? -18.397 -1.094 20.608 1.00 97.25 116 ASP A N 1
ATOM 930 C CA . ASP A 1 116 ? -17.771 -0.680 19.344 1.00 97.25 116 ASP A CA 1
ATOM 931 C C . ASP A 1 116 ? -16.259 -0.903 19.359 1.00 97.25 116 ASP A C 1
ATOM 933 O O . ASP A 1 116 ? -15.692 -1.380 18.375 1.00 97.25 116 ASP A O 1
ATOM 937 N N . ARG A 1 117 ? -15.599 -0.653 20.500 1.00 97.12 117 ARG A N 1
ATOM 938 C CA . ARG A 1 117 ? -14.178 -0.991 20.678 1.00 97.12 117 ARG A CA 1
ATOM 939 C C . ARG A 1 117 ? -13.928 -2.486 20.533 1.00 97.12 117 ARG A C 1
ATOM 941 O O . ARG A 1 117 ? -12.951 -2.875 19.901 1.00 97.12 117 ARG A O 1
ATOM 948 N N . SER A 1 118 ? -14.803 -3.326 21.089 1.00 97.69 118 SER A N 1
ATOM 949 C CA . SER 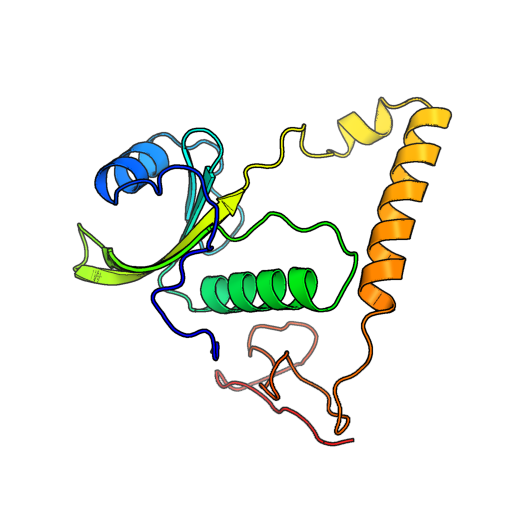A 1 118 ? -14.692 -4.781 20.951 1.00 97.69 118 SER A CA 1
ATOM 950 C C . SER A 1 118 ? -14.813 -5.218 19.487 1.00 97.69 118 SER A C 1
ATOM 952 O O . SER A 1 118 ? -13.971 -5.981 19.011 1.00 97.69 118 SER A O 1
ATOM 954 N N . ILE A 1 119 ? -15.786 -4.673 18.748 1.00 97.31 119 ILE A N 1
ATOM 955 C CA . ILE A 1 119 ? -15.968 -4.947 17.314 1.00 97.31 119 ILE A CA 1
ATOM 956 C C . ILE A 1 119 ? -14.747 -4.484 16.512 1.00 97.31 119 ILE A C 1
ATOM 958 O O . ILE A 1 119 ? -14.224 -5.246 15.696 1.00 97.31 119 ILE A O 1
ATOM 962 N N . PHE A 1 120 ? -14.264 -3.263 16.756 1.00 95.25 120 PHE A N 1
ATOM 963 C CA . PHE A 1 120 ? -13.079 -2.721 16.094 1.00 95.25 120 PHE A CA 1
ATOM 964 C C . PHE A 1 120 ? -11.849 -3.610 16.320 1.00 95.25 120 PHE A C 1
ATOM 966 O O . PHE A 1 120 ? -11.209 -4.035 15.357 1.00 95.25 120 PHE A O 1
ATOM 973 N N . CYS A 1 121 ? -11.553 -3.953 17.577 1.00 96.94 121 CYS A N 1
ATOM 974 C CA . CYS A 1 121 ? -10.424 -4.813 17.924 1.00 96.94 121 CYS A CA 1
ATOM 975 C C . CYS A 1 121 ? -10.552 -6.215 17.313 1.00 96.94 121 CYS A C 1
ATOM 977 O O . CYS A 1 121 ? -9.548 -6.766 16.861 1.00 96.94 121 CYS A O 1
ATOM 979 N N . SER A 1 122 ? -11.764 -6.784 17.257 1.00 97.88 122 SER A N 1
ATOM 980 C CA . SER A 1 122 ? -12.001 -8.079 16.603 1.00 97.88 122 SER A CA 1
ATOM 981 C C . SER A 1 122 ? -11.653 -8.019 15.117 1.00 97.88 122 SER A C 1
ATOM 983 O O . SER A 1 122 ? -10.862 -8.831 14.643 1.00 97.88 122 SER A O 1
ATOM 985 N N . ARG A 1 123 ? -12.163 -7.011 14.397 1.00 96.25 123 ARG A N 1
ATOM 986 C CA . ARG A 1 123 ? -11.907 -6.833 12.958 1.00 96.25 123 ARG A CA 1
ATOM 987 C C . ARG A 1 123 ? -10.431 -6.577 12.655 1.00 96.25 123 ARG A C 1
ATOM 989 O O . ARG A 1 123 ? -9.883 -7.170 11.730 1.00 96.25 123 ARG A O 1
ATOM 996 N N . LEU A 1 124 ? -9.761 -5.742 13.452 1.00 95.69 124 LEU A N 1
ATOM 997 C CA . LEU A 1 124 ? -8.318 -5.521 13.318 1.00 95.69 124 LEU A CA 1
ATOM 998 C C . LEU A 1 124 ? -7.534 -6.819 13.570 1.00 95.69 124 LEU A C 1
ATOM 1000 O O . LEU A 1 124 ? -6.621 -7.157 12.816 1.00 95.69 124 LEU A O 1
ATOM 1004 N N . GLY A 1 125 ? -7.916 -7.574 14.604 1.00 97.81 125 GLY A N 1
ATOM 1005 C CA . GLY A 1 125 ? -7.323 -8.870 14.920 1.00 97.81 125 GLY A CA 1
ATOM 1006 C C . GLY A 1 125 ? -7.508 -9.902 13.806 1.00 97.81 125 GLY A C 1
ATOM 1007 O O . GLY A 1 125 ? -6.583 -10.662 13.524 1.00 97.81 125 GLY A O 1
ATOM 1008 N N . GLU A 1 126 ? -8.663 -9.920 13.142 1.00 97.69 126 GLU A N 1
ATOM 1009 C CA . GLU A 1 126 ? -8.922 -10.759 11.966 1.00 97.69 126 GLU A CA 1
ATOM 1010 C C . GLU A 1 126 ? -7.988 -10.407 10.804 1.00 97.69 126 GLU A C 1
ATOM 1012 O O . GLU A 1 126 ? -7.325 -11.299 10.277 1.00 97.69 126 GLU A O 1
ATOM 1017 N N . GLN A 1 127 ? -7.841 -9.122 10.465 1.00 96.50 127 GLN A N 1
ATOM 1018 C CA . GLN A 1 127 ? -6.923 -8.694 9.400 1.00 96.50 127 GLN A CA 1
ATOM 1019 C C . GLN A 1 127 ? -5.464 -9.065 9.706 1.00 96.50 127 GLN A C 1
ATOM 1021 O O . GLN A 1 127 ? -4.749 -9.563 8.836 1.00 96.50 127 GLN A O 1
ATOM 1026 N N . LEU A 1 128 ? -5.025 -8.911 10.961 1.00 97.00 128 LEU A N 1
ATOM 1027 C CA . LEU A 1 128 ? -3.684 -9.327 11.383 1.00 97.00 128 LEU A CA 1
ATOM 1028 C C . LEU A 1 128 ? -3.488 -10.847 11.302 1.00 97.00 128 LEU A C 1
ATOM 1030 O O . LEU A 1 128 ? -2.409 -11.301 10.920 1.00 97.00 128 LEU A O 1
ATOM 1034 N N . LYS A 1 129 ? -4.508 -11.644 11.642 1.00 97.62 129 LYS A N 1
ATOM 1035 C CA . LYS A 1 129 ? -4.459 -13.107 11.489 1.00 97.62 129 LYS A CA 1
ATOM 1036 C C . LYS A 1 129 ? -4.330 -13.501 10.021 1.00 97.62 129 LYS A C 1
ATOM 1038 O O . LYS A 1 129 ? -3.475 -14.325 9.711 1.00 97.62 129 LYS A O 1
ATOM 1043 N N . LEU A 1 130 ? -5.113 -12.883 9.135 1.00 97.19 130 LEU A N 1
ATOM 1044 C CA . LEU A 1 130 ? -5.031 -13.121 7.692 1.00 97.19 130 LEU A CA 1
ATOM 1045 C C . LEU A 1 130 ? -3.636 -12.785 7.156 1.00 97.19 130 LEU A C 1
ATOM 1047 O O . LEU A 1 130 ? -3.027 -13.614 6.483 1.00 97.19 130 LEU A O 1
ATOM 1051 N N . LEU A 1 131 ? -3.076 -11.636 7.542 1.00 95.69 131 LEU A N 1
ATOM 1052 C CA . LEU A 1 131 ? -1.733 -11.234 7.123 1.00 95.69 131 LEU A CA 1
ATOM 1053 C C . LEU A 1 131 ? -0.658 -12.220 7.595 1.00 95.69 131 LEU A C 1
ATOM 1055 O O . LEU A 1 131 ? 0.248 -12.564 6.843 1.00 95.69 131 LEU A O 1
ATOM 1059 N N . ARG A 1 132 ? -0.767 -12.713 8.832 1.00 94.94 132 ARG A N 1
ATOM 1060 C CA . ARG A 1 132 ? 0.171 -13.699 9.394 1.00 94.94 132 ARG A CA 1
ATOM 1061 C C . ARG A 1 132 ? -0.031 -15.116 8.857 1.00 94.94 132 ARG A C 1
ATOM 1063 O O . ARG A 1 132 ? 0.842 -15.951 9.060 1.00 94.94 132 ARG A O 1
ATOM 1070 N N . SER A 1 133 ? -1.170 -15.387 8.224 1.00 95.25 133 SER A N 1
ATOM 1071 C CA . SER A 1 133 ? -1.472 -16.680 7.605 1.00 95.25 133 SER A CA 1
ATOM 1072 C C . SER A 1 133 ? -0.946 -16.811 6.177 1.00 95.25 133 SER A C 1
ATOM 1074 O O . SER A 1 133 ? -1.017 -17.900 5.611 1.00 95.25 133 SER A O 1
ATOM 1076 N N . VAL A 1 134 ? -0.409 -15.728 5.598 1.00 93.44 134 VAL A N 1
ATOM 1077 C CA . VAL A 1 134 ? 0.255 -15.773 4.291 1.00 93.44 134 VAL A CA 1
ATOM 1078 C C . VAL A 1 134 ? 1.402 -16.788 4.365 1.00 93.44 134 VAL A C 1
ATOM 1080 O O . VAL A 1 134 ? 2.263 -16.656 5.241 1.00 93.44 134 VAL A O 1
ATOM 1083 N N . PRO A 1 135 ? 1.418 -17.811 3.492 1.00 90.94 135 PRO A N 1
ATOM 1084 C CA . PRO A 1 135 ? 2.416 -18.864 3.567 1.00 90.94 135 PRO A CA 1
ATOM 1085 C C . PRO A 1 135 ? 3.820 -18.298 3.318 1.00 90.94 135 PRO A C 1
ATOM 1087 O O . PRO A 1 135 ? 3.978 -17.368 2.518 1.00 90.94 135 PRO A O 1
ATOM 1090 N N . PRO A 1 136 ? 4.856 -18.855 3.972 1.00 88.75 136 PRO A N 1
ATOM 1091 C CA . PRO A 1 136 ? 6.228 -18.505 3.643 1.00 88.75 136 PRO A CA 1
ATOM 1092 C C . PRO A 1 136 ? 6.526 -18.861 2.176 1.00 88.75 136 PRO A C 1
ATOM 1094 O O . PRO A 1 136 ? 5.912 -19.779 1.619 1.00 88.75 136 PRO A O 1
ATOM 1097 N N . PRO A 1 137 ? 7.459 -18.142 1.530 1.00 89.75 137 PRO A N 1
ATOM 1098 C CA . PRO A 1 137 ? 7.825 -18.422 0.150 1.00 89.75 137 PRO A CA 1
ATOM 1099 C C . PRO A 1 137 ? 8.419 -19.830 0.004 1.00 89.75 137 PRO A C 1
ATOM 1101 O O . PRO A 1 137 ? 9.003 -20.365 0.941 1.00 89.75 137 PRO A O 1
ATOM 1104 N N . GLN A 1 138 ? 8.289 -20.412 -1.190 1.00 88.88 138 GLN A N 1
ATOM 1105 C CA . GLN A 1 138 ? 8.901 -21.693 -1.550 1.00 88.88 138 GLN A CA 1
ATOM 1106 C C . GLN A 1 138 ? 9.870 -21.487 -2.728 1.00 88.88 138 GLN A C 1
ATOM 1108 O O . GLN A 1 138 ? 9.431 -21.003 -3.776 1.00 88.88 138 GLN A O 1
ATOM 1113 N N . PRO A 1 139 ? 11.171 -21.828 -2.606 1.00 91.44 139 PRO A N 1
ATOM 1114 C CA . PRO A 1 139 ? 11.855 -22.323 -1.403 1.00 91.44 139 PRO A CA 1
ATOM 1115 C C . PRO A 1 139 ? 11.877 -21.283 -0.274 1.00 91.44 139 PRO A C 1
ATOM 1117 O O . PRO A 1 139 ? 11.816 -20.082 -0.542 1.00 91.44 139 PRO A O 1
ATOM 1120 N N . GLU A 1 140 ? 11.981 -21.753 0.968 1.00 92.81 140 GLU A N 1
ATOM 1121 C CA . GLU A 1 140 ? 11.998 -20.885 2.146 1.00 92.81 140 GLU A CA 1
ATOM 1122 C C . GLU A 1 140 ? 13.213 -19.944 2.144 1.00 92.81 140 GLU A C 1
ATOM 1124 O O . GLU A 1 140 ? 14.340 -20.302 1.785 1.00 92.81 140 GLU A O 1
ATOM 1129 N N . TYR A 1 141 ? 12.956 -18.683 2.490 1.00 92.62 141 TYR A N 1
ATOM 1130 C CA . TYR A 1 141 ? 13.973 -17.655 2.654 1.00 92.62 141 TYR A CA 1
ATOM 1131 C C . TYR A 1 141 ? 13.444 -16.518 3.539 1.00 92.62 141 TYR A C 1
ATOM 1133 O O . TYR A 1 141 ? 12.242 -16.252 3.596 1.00 92.62 141 TYR A O 1
ATOM 1141 N N . TYR A 1 142 ? 14.358 -15.776 4.163 1.00 90.62 142 TYR A N 1
ATOM 1142 C CA . TYR A 1 142 ? 14.067 -14.503 4.820 1.00 90.62 142 TYR A CA 1
ATOM 1143 C C . TYR A 1 142 ? 14.361 -13.334 3.886 1.00 90.62 142 TYR A C 1
ATOM 1145 O O . TYR A 1 142 ? 15.501 -13.107 3.477 1.00 90.62 142 TYR A O 1
ATOM 1153 N N . GLY A 1 143 ? 13.324 -12.577 3.546 1.00 90.31 143 GLY A N 1
ATOM 1154 C CA . GLY A 1 143 ? 13.419 -11.426 2.659 1.00 90.31 143 GLY A CA 1
ATOM 1155 C C . GLY A 1 143 ? 12.049 -10.834 2.358 1.00 90.31 143 GLY A C 1
ATOM 1156 O O . GLY A 1 143 ? 11.059 -11.129 3.024 1.00 90.31 143 GLY A O 1
ATOM 1157 N N . ARG A 1 144 ? 11.999 -9.998 1.328 1.00 91.00 144 ARG A N 1
ATOM 1158 C CA . ARG A 1 144 ? 10.761 -9.495 0.730 1.00 91.00 144 ARG A CA 1
ATOM 1159 C C . ARG A 1 144 ? 10.229 -10.476 -0.321 1.00 91.00 144 ARG A C 1
ATOM 1161 O O . ARG A 1 144 ? 10.887 -11.454 -0.687 1.00 91.00 144 ARG A O 1
ATOM 1168 N N . ILE A 1 145 ? 9.031 -10.198 -0.824 1.00 92.12 145 ILE A N 1
ATOM 1169 C CA . ILE A 1 145 ? 8.402 -10.951 -1.914 1.00 92.12 145 ILE A CA 1
ATOM 1170 C C . ILE A 1 145 ? 9.318 -11.058 -3.146 1.00 92.12 145 ILE A C 1
ATOM 1172 O O . ILE A 1 145 ? 10.173 -10.201 -3.386 1.00 92.12 145 ILE A O 1
ATOM 1176 N N . TYR A 1 146 ? 9.158 -12.149 -3.898 1.00 92.19 146 TYR A N 1
ATOM 1177 C CA . TYR A 1 146 ? 9.950 -12.470 -5.095 1.00 92.19 146 TYR A CA 1
ATOM 1178 C C . TYR A 1 146 ? 11.464 -12.556 -4.859 1.00 92.19 146 TYR A C 1
ATOM 1180 O O . TYR A 1 146 ? 12.267 -12.132 -5.687 1.00 92.19 146 TYR A O 1
ATOM 1188 N N . ARG A 1 147 ? 11.862 -13.125 -3.717 1.00 92.12 147 ARG A N 1
ATOM 1189 C CA . ARG A 1 147 ? 13.261 -13.379 -3.349 1.00 92.12 147 ARG A CA 1
ATOM 1190 C C . ARG A 1 147 ? 14.113 -12.104 -3.393 1.00 92.12 147 ARG A C 1
ATOM 1192 O O . ARG A 1 147 ? 15.243 -12.101 -3.876 1.00 92.12 147 ARG A O 1
ATOM 1199 N N . GLN A 1 148 ? 13.575 -11.011 -2.858 1.00 91.50 148 GLN A N 1
ATOM 1200 C CA . GLN A 1 148 ? 14.289 -9.741 -2.749 1.00 91.50 148 GLN A CA 1
ATOM 1201 C C . GLN A 1 148 ? 14.823 -9.511 -1.328 1.00 91.50 148 GLN A C 1
ATOM 1203 O O . GLN A 1 148 ? 14.216 -9.933 -0.347 1.00 91.50 148 GLN A O 1
ATOM 1208 N N . GLY A 1 149 ? 15.944 -8.798 -1.199 1.00 89.56 149 GLY A N 1
ATOM 1209 C CA . GLY A 1 149 ? 16.505 -8.436 0.107 1.00 89.56 149 GLY A CA 1
ATOM 1210 C C . GLY A 1 149 ? 15.657 -7.422 0.881 1.00 89.56 149 GLY A C 1
ATOM 1211 O O . GLY A 1 149 ? 14.760 -6.800 0.314 1.00 89.56 149 GLY A O 1
ATOM 1212 N N . PHE A 1 150 ? 15.944 -7.226 2.165 1.00 87.38 150 PHE A N 1
ATOM 1213 C CA . PHE A 1 150 ? 15.386 -6.157 2.987 1.00 87.38 150 PHE A CA 1
ATOM 1214 C C . PHE A 1 150 ? 15.975 -4.798 2.629 1.00 87.38 150 PHE A C 1
ATOM 1216 O O . PHE A 1 150 ? 17.115 -4.675 2.174 1.00 87.38 150 PHE A O 1
ATOM 1223 N N . HIS A 1 151 ? 15.165 -3.773 2.858 1.00 80.81 151 HIS A N 1
ATOM 1224 C CA . HIS A 1 151 ? 15.559 -2.392 2.677 1.00 80.81 151 HIS A CA 1
ATOM 1225 C C . HIS A 1 151 ? 16.543 -1.945 3.775 1.00 80.81 151 HIS A C 1
ATOM 1227 O O . HIS A 1 151 ? 16.342 -2.280 4.939 1.00 80.81 151 HIS A O 1
ATOM 1233 N N . TYR A 1 152 ? 17.571 -1.157 3.444 1.00 75.62 152 TYR A N 1
ATOM 1234 C CA . TYR A 1 152 ? 18.613 -0.759 4.409 1.00 75.62 152 TYR A CA 1
ATOM 1235 C C . TYR A 1 152 ? 18.137 0.223 5.496 1.00 75.62 152 TYR A C 1
ATOM 1237 O O . TYR A 1 152 ? 18.788 0.345 6.523 1.00 75.62 152 TYR A O 1
ATOM 1245 N N . HIS A 1 153 ? 16.995 0.898 5.312 1.00 73.75 153 HIS A N 1
ATOM 1246 C CA . HIS A 1 153 ? 16.323 1.676 6.375 1.00 73.75 153 HIS A CA 1
ATOM 1247 C C . HIS A 1 153 ? 15.408 0.822 7.275 1.00 73.75 153 HIS A C 1
ATOM 1249 O O . HIS A 1 153 ? 14.637 1.369 8.061 1.00 73.75 153 HIS A O 1
ATOM 1255 N N . LEU A 1 154 ? 15.418 -0.510 7.154 1.00 73.69 154 LEU A N 1
ATOM 1256 C CA . LEU A 1 154 ? 14.669 -1.357 8.078 1.00 73.69 154 LEU A CA 1
ATOM 1257 C C . LEU A 1 154 ? 15.360 -1.349 9.452 1.00 73.69 154 LEU A C 1
ATOM 1259 O O . LEU A 1 154 ? 16.294 -2.109 9.682 1.00 73.69 154 LEU A O 1
ATOM 1263 N N . ASN A 1 155 ? 14.852 -0.527 10.376 1.00 64.38 155 ASN A N 1
ATOM 1264 C CA . ASN A 1 155 ? 15.411 -0.2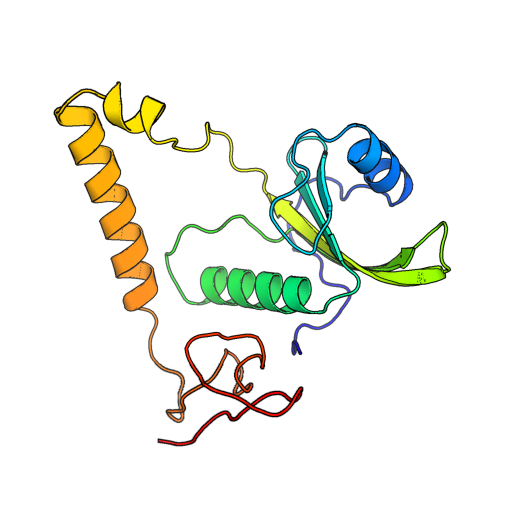93 11.721 1.00 64.38 155 ASN A CA 1
ATOM 1265 C C . ASN A 1 155 ? 15.522 -1.540 12.625 1.00 64.38 155 ASN A C 1
ATOM 1267 O O . ASN A 1 155 ? 16.046 -1.447 13.730 1.00 64.38 155 ASN A O 1
ATOM 1271 N N . LEU A 1 156 ? 15.009 -2.697 12.192 1.00 67.06 156 LEU A N 1
ATOM 1272 C CA . LEU A 1 156 ? 15.154 -3.972 12.905 1.00 67.06 156 LEU A CA 1
ATOM 1273 C C . LEU A 1 156 ? 16.532 -4.612 12.707 1.00 67.06 156 LEU A C 1
ATOM 1275 O O . LEU A 1 156 ? 16.864 -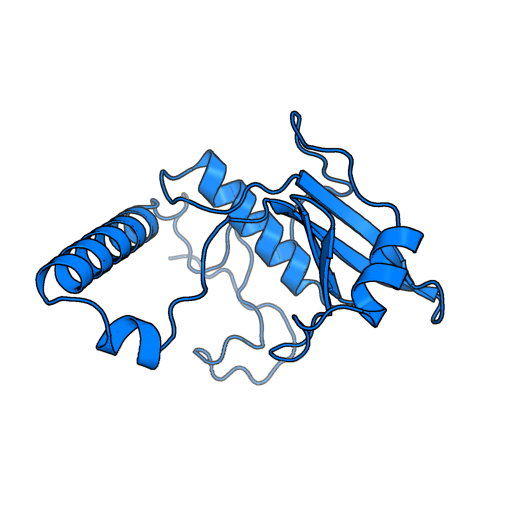5.571 13.398 1.00 67.06 156 LEU A O 1
ATOM 1279 N N . LEU A 1 157 ? 17.317 -4.108 11.758 1.00 65.62 157 LEU A N 1
ATOM 1280 C CA . LEU A 1 157 ? 18.640 -4.611 11.438 1.00 65.62 157 LEU A CA 1
ATOM 1281 C C . LEU A 1 157 ? 19.632 -3.445 11.593 1.00 65.62 157 LEU A C 1
ATOM 1283 O O . LEU A 1 157 ? 19.479 -2.411 10.945 1.00 65.62 157 LEU A O 1
ATOM 1287 N N . ASP A 1 158 ? 20.644 -3.597 12.453 1.00 62.22 158 ASP A N 1
ATOM 1288 C CA . ASP A 1 158 ? 21.754 -2.638 12.572 1.00 62.2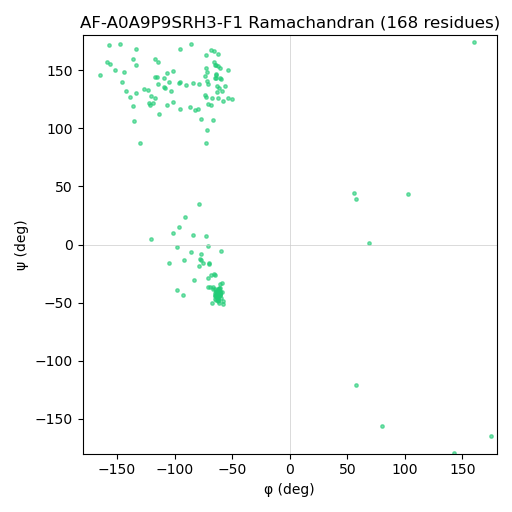2 158 ASP A CA 1
ATOM 1289 C C . ASP A 1 158 ? 22.668 -2.773 11.343 1.00 62.22 158 ASP A C 1
ATOM 1291 O O . ASP A 1 158 ? 23.591 -3.594 11.296 1.00 62.22 158 ASP A O 1
ATOM 1295 N N . LEU A 1 159 ? 22.331 -2.033 10.285 1.00 60.81 159 LEU A N 1
ATOM 1296 C CA . LEU A 1 159 ? 22.938 -2.185 8.967 1.00 60.81 159 LEU A CA 1
ATOM 1297 C C . LEU A 1 159 ? 23.743 -0.942 8.592 1.00 60.81 159 LEU A C 1
ATOM 1299 O O . LEU A 1 159 ? 23.208 0.129 8.322 1.00 60.81 159 LEU A O 1
ATOM 1303 N N . ARG A 1 160 ? 25.065 -1.124 8.519 1.00 58.22 160 ARG A N 1
ATOM 1304 C CA . ARG A 1 160 ? 26.055 -0.070 8.242 1.00 58.22 160 ARG A CA 1
ATOM 1305 C C . ARG A 1 160 ? 26.149 0.360 6.765 1.00 58.22 160 ARG A C 1
ATOM 1307 O O . ARG A 1 160 ? 26.739 1.403 6.501 1.00 58.22 160 ARG A O 1
ATOM 1314 N N . ASN A 1 161 ? 25.572 -0.388 5.810 1.00 61.94 161 ASN A N 1
ATOM 1315 C CA . ASN A 1 161 ? 25.670 -0.089 4.366 1.00 61.94 161 ASN A CA 1
ATOM 1316 C C . ASN A 1 161 ? 24.311 0.231 3.715 1.00 61.94 161 ASN A C 1
ATOM 1318 O O . ASN A 1 161 ? 23.309 -0.424 3.998 1.00 61.94 161 ASN A O 1
ATOM 1322 N N . GLN A 1 162 ? 24.320 1.168 2.754 1.00 68.62 162 GLN A N 1
ATOM 1323 C CA . GLN A 1 162 ? 23.164 1.645 1.969 1.00 68.62 162 GLN A CA 1
ATOM 1324 C C . GLN A 1 162 ? 22.744 0.705 0.810 1.00 68.62 162 GLN A C 1
ATOM 1326 O O . GLN A 1 162 ? 22.354 1.163 -0.262 1.00 68.62 162 GLN A O 1
ATOM 1331 N N . SER A 1 163 ? 22.858 -0.615 0.973 1.00 77.44 163 SER A N 1
ATOM 1332 C CA . SER A 1 163 ? 22.483 -1.605 -0.056 1.00 77.44 163 SER A CA 1
ATOM 1333 C C . SER A 1 163 ? 21.337 -2.502 0.408 1.00 77.44 163 SER A C 1
ATOM 1335 O O . SER A 1 163 ? 21.108 -2.642 1.600 1.00 77.44 163 SER A O 1
ATOM 1337 N N . MET A 1 164 ? 20.620 -3.144 -0.517 1.00 81.06 164 MET A N 1
ATOM 1338 C CA . MET A 1 164 ? 19.635 -4.180 -0.164 1.00 81.06 164 MET A CA 1
ATOM 1339 C C . MET A 1 164 ? 20.333 -5.398 0.464 1.00 81.06 164 MET A C 1
ATOM 1341 O O . MET A 1 164 ? 21.415 -5.773 0.015 1.00 81.06 164 MET A O 1
ATOM 1345 N N . TRP A 1 165 ? 19.710 -6.032 1.461 1.00 82.31 165 TRP A N 1
ATOM 1346 C CA . TRP A 1 165 ? 20.323 -7.124 2.232 1.00 82.31 165 TRP A CA 1
ATOM 1347 C C . TRP A 1 165 ? 19.546 -8.434 2.147 1.00 82.31 165 TRP A C 1
ATOM 1349 O O . TRP A 1 165 ? 18.351 -8.469 2.427 1.00 82.31 165 TRP A O 1
ATOM 1359 N N . GLY A 1 166 ? 20.227 -9.526 1.802 1.00 86.62 166 GLY A N 1
ATOM 1360 C CA . GLY A 1 166 ? 19.583 -10.808 1.528 1.00 86.62 166 GLY A CA 1
ATOM 1361 C C . GLY A 1 166 ? 18.974 -10.871 0.113 1.00 86.62 166 GLY A C 1
ATOM 1362 O O . GLY A 1 166 ? 19.399 -10.122 -0.769 1.00 86.62 166 GLY A O 1
ATOM 1363 N N . PRO A 1 167 ? 17.975 -11.735 -0.127 1.00 89.94 167 PRO A N 1
ATOM 1364 C CA . PRO A 1 167 ? 17.336 -12.599 0.863 1.00 89.94 167 PRO A CA 1
ATOM 1365 C C . PRO A 1 167 ? 18.300 -13.657 1.404 1.00 89.94 167 PRO A C 1
ATOM 1367 O O . PRO A 1 167 ? 19.286 -14.009 0.758 1.00 89.94 167 PRO A O 1
ATOM 1370 N N . TYR A 1 168 ? 18.008 -14.158 2.595 1.00 88.88 168 TYR A N 1
ATOM 1371 C CA . TYR A 1 168 ? 18.797 -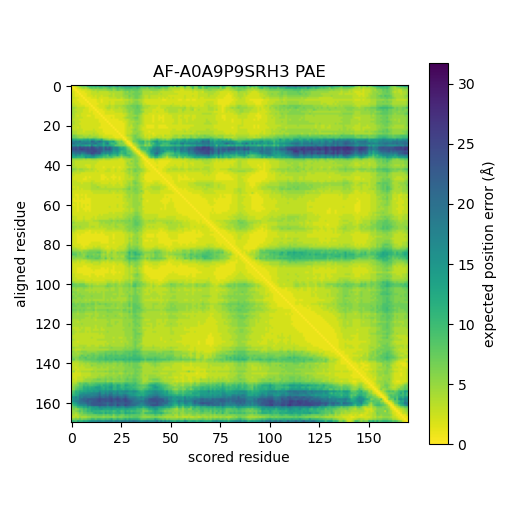15.186 3.261 1.00 88.88 168 TYR A CA 1
ATOM 1372 C C . TYR A 1 168 ? 18.094 -16.525 3.095 1.00 88.88 168 TYR A C 1
ATOM 1374 O O . TYR A 1 168 ? 16.932 -16.652 3.474 1.00 88.88 168 TYR A O 1
ATOM 1382 N N . ASN A 1 169 ? 18.777 -17.506 2.510 1.00 89.06 169 ASN A N 1
ATOM 1383 C CA . ASN A 1 169 ? 18.245 -18.865 2.449 1.00 89.06 169 ASN A CA 1
ATOM 1384 C C . ASN A 1 169 ? 18.117 -19.420 3.877 1.00 89.06 169 ASN A C 1
ATOM 1386 O O . ASN A 1 169 ? 18.963 -19.118 4.724 1.00 89.06 169 ASN A O 1
ATOM 1390 N N . THR A 1 170 ? 17.065 -20.198 4.118 1.00 80.38 170 THR A N 1
ATOM 1391 C CA . THR A 1 170 ? 16.877 -20.983 5.348 1.00 80.38 170 THR A CA 1
ATOM 1392 C C . THR A 1 170 ? 17.528 -22.349 5.236 1.00 80.38 170 THR A C 1
ATOM 1394 O O . THR A 1 170 ? 17.453 -22.928 4.126 1.00 80.38 170 THR A O 1
#

Nearest PDB structures (foldseek):
  6dfl-assembly1_A  TM=6.089E-01  e=7.981E-03  Pseudomonas aeruginosa
  6unq-assembly1_A  TM=5.827E-01  e=1.558E-01  Homo sapiens
  6unr-assembly1_A  TM=4.304E-01  e=4.995E-01  Homo sapiens
  5c09-assembly1_D  TM=4.004E-01  e=1.800E+00  Homo sapiens
  9cnz-assembly1_C  TM=3.418E-01  e=2.143E+00  Escherichia coli

Sequence (170 aa):
WSTLQL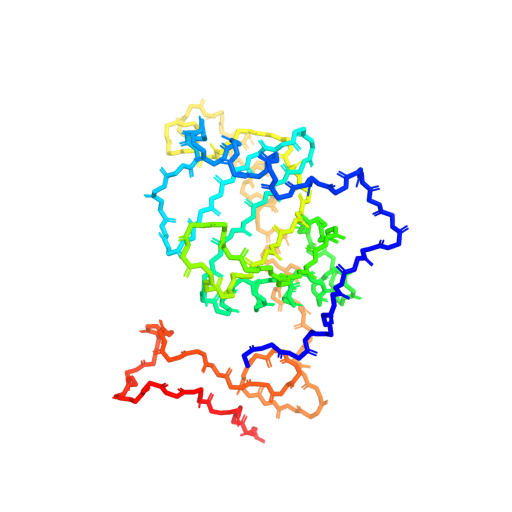PYTAPTHPPIPSIEQIDQANKDSSLRRFGFYEVCRIGDCVVKRSSHEVILQEAENMLFLEQNSQVQTAKVYAVFRHPDTNTGKIENYLVSEYIHGETMTEELFKSLSVTDRSIFCSRLGEQLKLLRSVPPPQPEYYGRIYRQGFHYHLNLLDLRNQSMWGPYNT

pLDDT: mean 89.55, std 10.85, range [44.03, 98.5]

Mean predicted aligned error: 5.47 Å